Protein AF-A0A177CV56-F1 (afdb_mon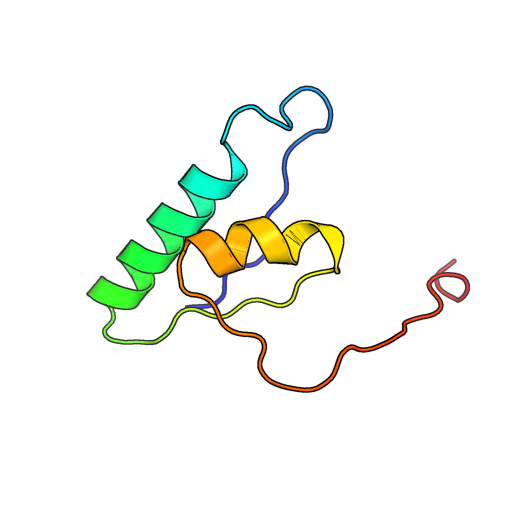omer)

pLDDT: mean 91.42, std 9.67, range [41.28, 98.44]

Sequence (68 aa):
WVLMHMVTHPAHRGKGAAGILVKWGIEQAERDGVPAYLEAGVMGRPIYERYGFIQVGELLEVDLKEGG

Structure (mmCIF, N/CA/C/O backbone):
data_AF-A0A177CV56-F1
#
_entry.id   AF-A0A177CV56-F1
#
loop_
_atom_site.group_PDB
_atom_site.id
_atom_site.type_symbol
_atom_site.label_atom_id
_atom_site.label_alt_id
_atom_site.label_comp_id
_atom_site.label_asym_id
_atom_site.label_entity_id
_atom_site.label_seq_id
_atom_site.pdbx_PDB_ins_code
_atom_site.Cartn_x
_atom_site.Cartn_y
_atom_site.Cartn_z
_atom_site.occupancy
_atom_site.B_iso_or_equiv
_atom_site.auth_seq_id
_atom_site.auth_comp_id
_atom_site.auth_asym_id
_atom_site.auth_at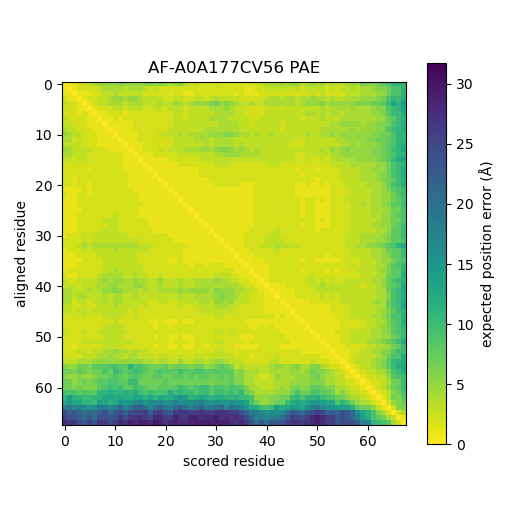om_id
_atom_site.pdbx_PDB_model_num
ATOM 1 N N . TRP A 1 1 ? -9.995 -3.105 3.451 1.00 96.06 1 TRP A N 1
ATOM 2 C CA . TRP A 1 1 ? -10.004 -3.046 1.977 1.00 96.06 1 TRP A CA 1
ATOM 3 C C . TRP A 1 1 ? -8.868 -3.878 1.410 1.00 96.06 1 TRP A C 1
ATOM 5 O O . TRP A 1 1 ? -7.761 -3.793 1.928 1.00 96.06 1 TRP A O 1
ATOM 15 N N . VAL A 1 2 ? -9.131 -4.683 0.380 1.00 95.88 2 VAL A N 1
ATOM 16 C CA . VAL A 1 2 ? -8.109 -5.530 -0.261 1.00 95.88 2 VAL A CA 1
ATOM 17 C C . VAL A 1 2 ? -7.779 -4.958 -1.631 1.00 95.88 2 VAL A C 1
ATOM 19 O O . VAL A 1 2 ? -8.678 -4.811 -2.458 1.00 95.88 2 VAL A O 1
ATOM 22 N N . LEU A 1 3 ? -6.510 -4.630 -1.884 1.00 95.88 3 LEU A N 1
ATOM 23 C CA . LEU A 1 3 ? -6.083 -4.123 -3.191 1.00 95.88 3 LEU A CA 1
ATOM 24 C C . LEU A 1 3 ? -5.678 -5.291 -4.091 1.00 95.88 3 LEU A C 1
ATOM 26 O O . LEU A 1 3 ? -4.519 -5.698 -4.126 1.00 95.88 3 LEU A O 1
ATOM 30 N N . MET A 1 4 ? -6.654 -5.846 -4.809 1.00 93.38 4 MET A N 1
ATOM 31 C CA . MET A 1 4 ? -6.436 -6.965 -5.729 1.00 93.38 4 MET A CA 1
ATOM 32 C C . MET A 1 4 ? -6.197 -6.501 -7.168 1.00 93.38 4 MET A C 1
ATOM 34 O O . MET A 1 4 ? -6.659 -5.441 -7.584 1.00 93.38 4 MET A O 1
ATOM 38 N N . HIS A 1 5 ? -5.483 -7.326 -7.940 1.00 89.06 5 HIS A N 1
ATOM 39 C CA . HIS A 1 5 ? -5.215 -7.113 -9.370 1.00 89.06 5 HIS A CA 1
ATOM 40 C C . HIS A 1 5 ? -4.523 -5.778 -9.700 1.00 89.06 5 HIS A C 1
ATOM 42 O O . HIS A 1 5 ? -4.770 -5.159 -10.735 1.00 89.06 5 HIS A O 1
ATOM 48 N N . MET A 1 6 ? -3.604 -5.352 -8.834 1.00 90.88 6 MET A N 1
ATOM 49 C CA . MET A 1 6 ? -2.797 -4.144 -9.008 1.00 90.88 6 MET A CA 1
ATOM 50 C C . MET A 1 6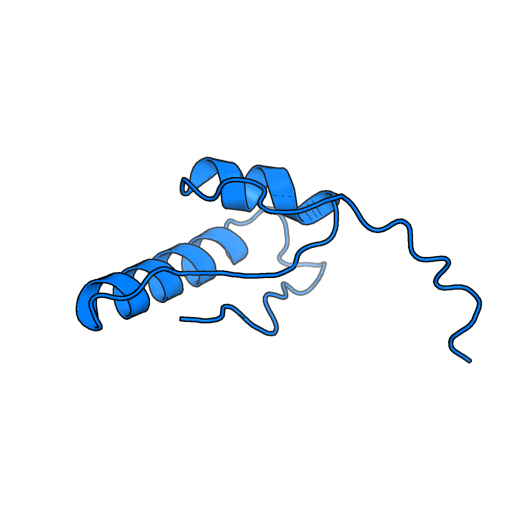 ? -1.744 -4.353 -10.104 1.00 90.88 6 MET A C 1
ATOM 52 O O . MET A 1 6 ? -0.603 -4.730 -9.836 1.00 90.88 6 MET A O 1
ATOM 56 N N . VAL A 1 7 ? -2.126 -4.123 -11.361 1.00 90.69 7 VAL A N 1
ATOM 57 C CA . VAL A 1 7 ? -1.259 -4.342 -12.525 1.00 90.69 7 VAL A CA 1
ATOM 58 C C . VAL A 1 7 ? -1.135 -3.094 -13.389 1.00 90.69 7 VAL A C 1
ATOM 60 O O . VAL A 1 7 ? -2.052 -2.293 -13.537 1.00 90.69 7 VAL A O 1
ATOM 63 N N . THR A 1 8 ? 0.038 -2.917 -13.990 1.00 91.12 8 THR A N 1
ATOM 64 C CA . THR A 1 8 ? 0.280 -1.878 -14.994 1.00 91.12 8 THR A CA 1
ATOM 65 C C . THR A 1 8 ? 0.927 -2.520 -16.207 1.00 91.12 8 THR A C 1
ATOM 67 O O . THR A 1 8 ? 1.954 -3.203 -16.088 1.00 91.12 8 THR A O 1
ATOM 70 N N . HIS A 1 9 ? 0.331 -2.278 -17.376 1.00 92.81 9 HIS A N 1
ATOM 71 C CA . HIS A 1 9 ? 0.858 -2.745 -18.652 1.00 92.81 9 HIS A CA 1
ATOM 72 C C . HIS A 1 9 ? 2.333 -2.318 -18.814 1.00 92.81 9 HIS A C 1
ATOM 74 O O . HIS A 1 9 ? 2.644 -1.158 -18.522 1.00 92.81 9 HIS A O 1
ATOM 80 N N . PRO A 1 10 ? 3.250 -3.195 -19.277 1.00 93.56 10 PRO A N 1
ATOM 81 C CA . PRO A 1 10 ? 4.688 -2.912 -19.316 1.00 93.56 10 PRO A CA 1
ATOM 82 C C . PRO A 1 10 ? 5.064 -1.564 -19.946 1.00 93.56 10 PRO A C 1
ATOM 84 O O . PRO A 1 10 ? 5.825 -0.808 -19.348 1.00 93.56 10 PRO A O 1
ATOM 87 N N . ALA A 1 11 ? 4.449 -1.207 -21.079 1.00 96.69 11 ALA A N 1
ATOM 88 C CA . ALA A 1 11 ? 4.685 0.062 -21.788 1.00 96.69 11 ALA A CA 1
ATOM 89 C C . ALA A 1 11 ? 4.271 1.336 -21.007 1.00 96.69 11 ALA A C 1
ATOM 91 O O . ALA A 1 11 ? 4.601 2.463 -21.394 1.00 96.69 11 ALA A O 1
ATOM 92 N N . HIS A 1 12 ? 3.538 1.175 -19.905 1.00 93.69 12 HIS A N 1
ATOM 93 C CA . HIS A 1 12 ? 3.033 2.263 -19.065 1.00 93.69 12 HIS A CA 1
ATOM 94 C C . HIS A 1 12 ? 3.629 2.257 -17.648 1.00 93.69 12 HIS A C 1
ATOM 96 O O . HIS A 1 12 ? 3.237 3.072 -16.811 1.00 93.69 12 HIS A O 1
ATOM 102 N N . ARG A 1 13 ? 4.592 1.371 -17.361 1.00 92.25 13 ARG A N 1
ATOM 103 C CA . ARG A 1 13 ? 5.316 1.354 -16.080 1.00 92.25 13 ARG A CA 1
ATOM 104 C C . ARG A 1 13 ? 6.218 2.585 -15.936 1.00 92.25 13 ARG A C 1
ATOM 106 O O . ARG A 1 13 ? 6.549 3.248 -16.913 1.00 92.25 13 ARG A O 1
ATOM 113 N N . GLY A 1 14 ? 6.583 2.912 -14.695 1.00 90.69 14 GLY A N 1
ATOM 114 C CA . GLY A 1 14 ? 7.439 4.067 -14.382 1.00 90.69 14 GLY A CA 1
ATOM 115 C C . GLY A 1 14 ? 6.756 5.435 -14.514 1.00 90.69 14 GLY A C 1
ATOM 116 O O . GLY A 1 14 ? 7.408 6.455 -14.334 1.00 90.69 14 GLY A O 1
ATOM 117 N N . LYS A 1 15 ? 5.445 5.470 -14.793 1.00 94.75 15 LYS A N 1
ATOM 118 C CA . LYS A 1 15 ? 4.659 6.702 -15.007 1.00 94.75 15 LYS A CA 1
ATOM 119 C C . LYS A 1 15 ? 3.685 7.023 -13.864 1.00 94.75 15 LYS A C 1
ATOM 121 O O . LYS A 1 15 ? 2.768 7.812 -14.036 1.00 94.75 15 LYS A O 1
ATOM 126 N N . GLY A 1 16 ? 3.839 6.372 -12.710 1.00 93.88 16 GLY A N 1
ATOM 127 C CA . GLY A 1 16 ? 3.037 6.650 -11.510 1.00 93.88 16 GLY A CA 1
ATOM 128 C C . GLY A 1 16 ? 1.667 5.962 -11.421 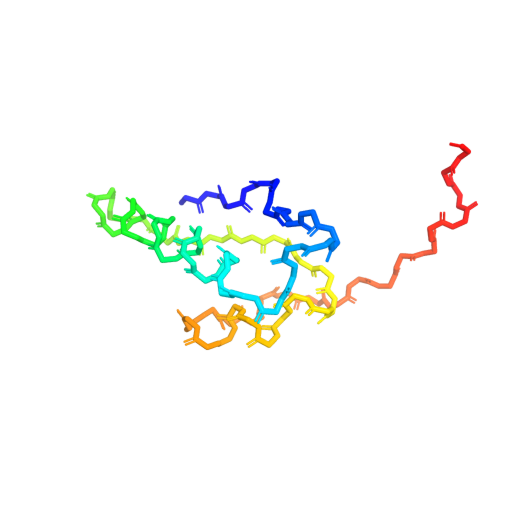1.00 93.88 16 GLY A C 1
ATOM 129 O O . GLY A 1 16 ? 1.012 6.094 -10.393 1.00 93.88 16 GLY A O 1
ATOM 130 N N . ALA A 1 17 ? 1.250 5.177 -12.423 1.00 94.88 17 ALA A N 1
ATOM 131 C CA . ALA A 1 17 ? -0.066 4.519 -12.441 1.00 94.88 17 ALA A CA 1
ATOM 132 C C . ALA A 1 17 ? -0.362 3.676 -11.183 1.00 94.88 17 ALA A C 1
ATOM 134 O O . ALA A 1 17 ? -1.439 3.789 -10.605 1.00 94.88 17 ALA A O 1
ATOM 135 N N . ALA A 1 18 ? 0.612 2.890 -10.709 1.00 93.62 18 ALA A N 1
ATOM 136 C CA . ALA A 1 18 ? 0.460 2.090 -9.492 1.00 93.62 18 ALA A CA 1
ATOM 137 C C . ALA A 1 18 ? 0.146 2.953 -8.257 1.00 93.62 18 ALA A C 1
ATOM 139 O O . ALA A 1 18 ? -0.722 2.602 -7.465 1.00 93.62 18 ALA A O 1
ATOM 140 N N . GLY A 1 19 ? 0.800 4.110 -8.122 1.00 95.06 19 GLY A N 1
ATOM 141 C CA . GLY A 1 19 ? 0.574 5.021 -7.001 1.00 95.06 19 GLY A CA 1
ATOM 142 C C . GLY A 1 19 ? -0.824 5.641 -7.000 1.00 95.06 19 GLY A C 1
ATOM 143 O O . GLY A 1 19 ? -1.413 5.824 -5.938 1.00 95.06 19 GLY A O 1
ATOM 144 N N . ILE A 1 20 ? -1.386 5.905 -8.184 1.00 95.38 20 ILE A N 1
ATOM 145 C CA . ILE A 1 20 ? -2.765 6.398 -8.323 1.00 95.38 20 ILE A CA 1
ATOM 146 C C . ILE A 1 20 ? -3.754 5.355 -7.788 1.00 95.38 20 ILE A C 1
ATOM 148 O O . ILE A 1 20 ? -4.629 5.694 -6.995 1.00 95.38 20 ILE A O 1
ATOM 152 N N . LEU A 1 21 ? -3.582 4.088 -8.177 1.00 95.50 21 LEU A N 1
ATOM 153 C CA . LEU A 1 21 ? -4.449 2.997 -7.725 1.00 95.50 21 LEU A CA 1
ATOM 154 C C . LEU A 1 21 ? -4.324 2.753 -6.213 1.00 95.50 21 LEU A C 1
ATOM 156 O O . LEU A 1 21 ? -5.336 2.597 -5.534 1.00 95.50 21 LEU A O 1
ATOM 160 N N . VAL A 1 22 ? -3.097 2.762 -5.675 1.00 96.69 22 VAL A N 1
ATOM 161 C CA . VAL A 1 22 ? -2.855 2.573 -4.233 1.00 96.69 22 VAL A CA 1
ATOM 162 C C . VAL A 1 22 ? -3.511 3.688 -3.427 1.00 96.69 22 VAL A C 1
ATOM 164 O O . VAL A 1 22 ? -4.229 3.404 -2.470 1.00 96.69 22 VAL A O 1
ATOM 167 N N . LYS A 1 23 ? -3.315 4.946 -3.839 1.00 97.12 23 LYS A N 1
ATOM 168 C CA . LYS A 1 23 ? -3.925 6.098 -3.173 1.00 97.12 23 LYS A CA 1
ATOM 169 C C . LYS A 1 23 ? -5.447 5.983 -3.153 1.00 97.12 23 LYS A C 1
ATOM 171 O O . LYS A 1 23 ? -6.045 6.119 -2.093 1.00 97.12 23 LYS A O 1
ATOM 176 N N . TRP A 1 24 ? -6.060 5.680 -4.297 1.00 96.81 24 TRP A N 1
ATOM 177 C CA . TRP A 1 24 ? -7.509 5.497 -4.368 1.00 96.81 24 TRP A CA 1
ATOM 178 C C . TRP A 1 24 ? -7.994 4.399 -3.410 1.00 96.81 24 TRP A C 1
ATOM 180 O O . TRP A 1 24 ? -8.989 4.592 -2.718 1.00 96.81 24 TRP A O 1
ATOM 190 N N . GLY A 1 25 ? -7.275 3.277 -3.330 1.00 97.38 25 GLY A N 1
ATOM 191 C CA . GLY A 1 25 ? -7.604 2.174 -2.430 1.00 97.38 25 GLY A CA 1
ATOM 192 C C . GLY A 1 25 ? -7.507 2.534 -0.945 1.00 97.38 25 GLY A C 1
ATOM 193 O O . GLY A 1 25 ? -8.380 2.148 -0.169 1.00 97.38 25 GLY A O 1
ATOM 194 N N . ILE A 1 26 ? -6.486 3.304 -0.555 1.00 97.94 26 ILE A N 1
ATOM 195 C CA . ILE A 1 26 ? -6.362 3.852 0.807 1.00 97.94 26 ILE A CA 1
ATOM 196 C C . ILE A 1 26 ? -7.549 4.761 1.116 1.00 97.94 26 ILE A C 1
ATOM 198 O O . ILE A 1 26 ? -8.172 4.596 2.157 1.00 97.94 26 ILE A O 1
ATOM 202 N N . GLU A 1 27 ? -7.919 5.656 0.197 1.00 98.25 27 GLU A N 1
ATOM 203 C CA . GLU A 1 27 ? -9.060 6.551 0.404 1.00 98.25 27 GLU A CA 1
ATOM 204 C C . GLU A 1 27 ? -10.377 5.781 0.601 1.00 98.25 27 GLU A C 1
ATOM 206 O O . GLU A 1 27 ? -11.227 6.217 1.373 1.00 98.25 27 GLU A O 1
ATOM 211 N N . GLN A 1 28 ? -10.577 4.640 -0.076 1.00 98.31 28 GLN A N 1
ATOM 212 C CA . GLN A 1 28 ? -11.745 3.789 0.197 1.00 98.31 28 GLN A CA 1
ATOM 213 C C . GLN A 1 28 ? -11.667 3.152 1.589 1.00 98.31 28 GLN A C 1
ATOM 215 O O . GLN A 1 28 ? -12.645 3.162 2.329 1.00 98.31 28 GLN A O 1
ATOM 220 N N . ALA A 1 29 ? -10.494 2.639 1.965 1.00 98.31 29 ALA A N 1
ATOM 221 C CA . ALA A 1 29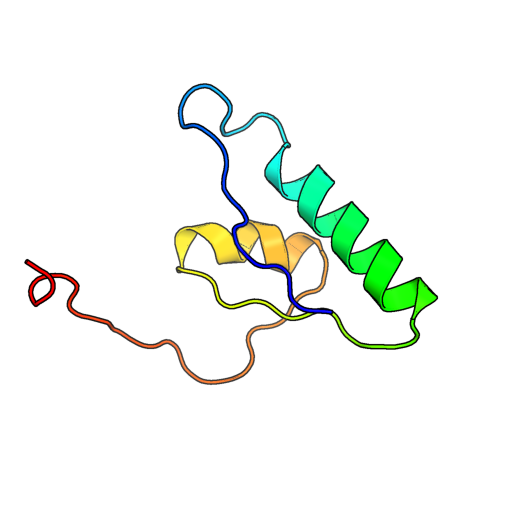 ? -10.267 2.032 3.272 1.00 98.31 29 ALA A CA 1
ATOM 222 C C . ALA A 1 29 ? -10.535 3.024 4.420 1.00 98.31 29 ALA A C 1
ATOM 224 O O . ALA A 1 29 ? -11.225 2.687 5.382 1.00 98.31 29 ALA A O 1
ATOM 225 N N . GLU A 1 30 ? -10.056 4.263 4.276 1.00 98.25 30 GLU A N 1
ATOM 226 C CA . GLU A 1 30 ? -10.285 5.360 5.221 1.00 98.25 30 GLU A CA 1
ATOM 227 C C . GLU A 1 30 ? -11.770 5.712 5.349 1.00 98.25 30 GLU A C 1
ATOM 229 O O . GLU A 1 30 ? -12.264 5.848 6.468 1.00 98.25 30 GLU A O 1
ATOM 234 N N . ARG A 1 31 ? -12.497 5.820 4.227 1.00 98.44 31 ARG A N 1
ATOM 235 C CA . ARG A 1 31 ? -13.949 6.089 4.231 1.00 98.44 31 ARG A CA 1
ATOM 236 C C . ARG A 1 31 ? -14.732 5.006 4.968 1.00 98.44 31 ARG A C 1
ATOM 238 O O . ARG A 1 31 ? -15.663 5.329 5.701 1.00 98.44 31 ARG A O 1
ATOM 245 N N . ASP A 1 32 ? -14.326 3.754 4.801 1.00 98.31 32 ASP A N 1
ATOM 246 C CA . ASP A 1 32 ? -14.978 2.601 5.420 1.00 98.31 32 ASP A CA 1
ATOM 247 C C . ASP A 1 32 ? -14.488 2.337 6.859 1.00 98.31 32 ASP A C 1
ATOM 249 O O . ASP A 1 32 ? -15.004 1.445 7.534 1.00 98.31 32 ASP A O 1
ATOM 253 N N . GLY A 1 33 ? -13.495 3.089 7.350 1.00 98.12 33 GLY A N 1
ATOM 254 C CA . GLY A 1 33 ? -12.934 2.924 8.694 1.00 98.12 33 GLY A CA 1
ATOM 255 C C . GLY A 1 33 ? -12.180 1.604 8.896 1.00 98.12 33 GLY A C 1
ATOM 256 O O . GLY A 1 33 ? -12.127 1.090 10.014 1.00 98.12 33 GLY A O 1
ATOM 257 N N . VAL A 1 34 ? -11.606 1.035 7.831 1.00 98.19 34 VAL A N 1
ATOM 258 C CA . VAL A 1 34 ? -10.897 -0.257 7.849 1.00 98.19 34 VAL A CA 1
ATOM 259 C C . VAL A 1 34 ? -9.475 -0.123 7.294 1.00 98.19 34 VAL A C 1
ATOM 261 O O . VAL A 1 34 ? -9.220 0.743 6.462 1.00 98.19 34 VAL A O 1
ATOM 264 N N . PRO A 1 35 ? -8.524 -0.995 7.674 1.00 96.81 35 PRO A N 1
ATOM 265 C CA . PRO A 1 35 ? -7.190 -0.981 7.079 1.00 96.81 35 PRO A CA 1
ATOM 266 C C . PRO A 1 35 ? -7.205 -1.428 5.608 1.00 96.81 35 PRO A C 1
ATOM 268 O O . PRO A 1 35 ? -8.061 -2.213 5.179 1.00 96.81 35 PRO A O 1
ATOM 271 N N . ALA A 1 36 ? -6.220 -0.967 4.838 1.00 97.62 36 ALA A N 1
ATOM 272 C CA . ALA A 1 36 ? -5.905 -1.499 3.516 1.00 97.62 36 ALA A CA 1
ATOM 273 C C . ALA A 1 36 ? -4.851 -2.613 3.629 1.00 97.62 36 ALA A C 1
ATOM 275 O O . ALA A 1 36 ? -3.885 -2.476 4.376 1.00 97.62 36 ALA A O 1
ATOM 276 N N . TYR A 1 37 ? -5.012 -3.696 2.868 1.00 96.31 37 TYR A N 1
ATOM 277 C CA . TYR A 1 37 ? -4.021 -4.770 2.774 1.00 96.31 37 TYR A C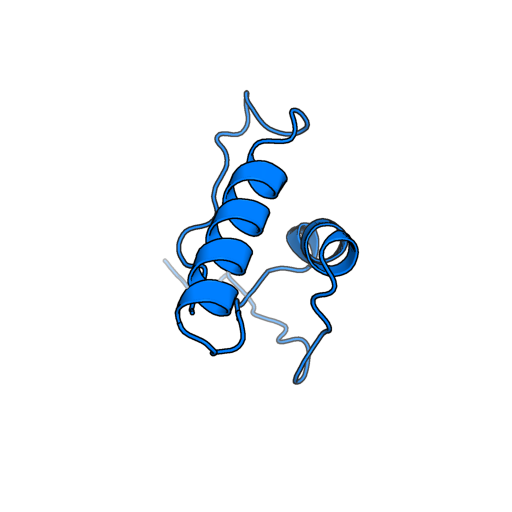A 1
ATOM 278 C C . TYR A 1 37 ? -3.871 -5.257 1.329 1.00 96.31 37 TYR A C 1
ATOM 280 O O . TYR A 1 37 ? -4.775 -5.101 0.501 1.00 96.31 37 TYR A O 1
ATOM 288 N N . LEU A 1 38 ? -2.711 -5.840 1.036 1.00 95.25 38 LEU A N 1
ATOM 289 C CA . LEU A 1 38 ? -2.426 -6.543 -0.208 1.00 95.25 38 LEU A CA 1
ATOM 290 C C . LEU A 1 38 ? -1.315 -7.569 0.003 1.00 95.25 38 LEU A C 1
ATOM 292 O O . LEU A 1 38 ? -0.510 -7.447 0.926 1.00 95.25 38 LEU A O 1
ATOM 296 N N . GLU A 1 39 ? -1.245 -8.523 -0.913 1.00 92.88 39 GLU A N 1
ATOM 297 C CA . GLU A 1 39 ? -0.086 -9.385 -1.106 1.00 92.88 39 GLU A CA 1
ATOM 298 C C . GLU A 1 39 ? 0.692 -8.894 -2.324 1.00 92.88 39 GLU A C 1
ATOM 300 O O . GLU A 1 39 ? 0.116 -8.490 -3.339 1.00 92.88 39 GLU A O 1
ATOM 305 N N . ALA A 1 40 ? 2.018 -8.898 -2.226 1.00 89.81 40 ALA A N 1
ATOM 306 C CA . ALA A 1 40 ? 2.873 -8.406 -3.288 1.00 89.81 40 ALA A CA 1
ATOM 307 C C . ALA A 1 40 ? 4.160 -9.203 -3.402 1.00 89.81 40 ALA A C 1
ATOM 309 O O . ALA A 1 40 ? 4.799 -9.535 -2.408 1.00 89.81 40 ALA A O 1
ATOM 310 N N . GLY A 1 41 ? 4.598 -9.400 -4.644 1.00 89.75 41 GLY A N 1
ATOM 311 C CA . GLY A 1 41 ? 5.973 -9.793 -4.909 1.00 89.75 41 GLY A CA 1
ATOM 312 C C . GLY A 1 41 ? 6.958 -8.685 -4.524 1.00 89.75 41 GLY A C 1
ATOM 313 O O . GLY A 1 41 ? 6.615 -7.497 -4.492 1.00 89.75 41 GLY A O 1
ATOM 314 N N . VAL A 1 42 ? 8.218 -9.076 -4.318 1.00 88.62 42 VAL A N 1
ATOM 315 C CA . VAL A 1 42 ? 9.323 -8.203 -3.873 1.00 88.62 42 VAL A CA 1
ATOM 316 C C . VAL A 1 42 ? 9.427 -6.906 -4.688 1.00 88.62 42 VAL A C 1
ATOM 318 O O . VAL A 1 42 ? 9.660 -5.837 -4.132 1.00 88.62 42 VAL A O 1
ATOM 321 N N . MET A 1 43 ? 9.174 -6.969 -5.999 1.00 88.25 43 MET A N 1
ATOM 322 C CA . MET A 1 43 ? 9.243 -5.809 -6.898 1.00 88.25 43 MET A CA 1
ATOM 323 C C . MET A 1 43 ? 8.229 -4.698 -6.578 1.00 88.25 43 MET A C 1
ATOM 325 O O . MET A 1 43 ? 8.479 -3.537 -6.900 1.00 88.25 43 MET A O 1
ATOM 329 N N . GLY A 1 44 ? 7.081 -5.029 -5.979 1.00 88.69 44 GLY A N 1
ATOM 330 C CA . GLY A 1 44 ? 6.043 -4.053 -5.630 1.00 88.69 44 GLY A CA 1
ATOM 331 C C . GLY A 1 44 ? 6.281 -3.363 -4.286 1.00 88.69 44 GLY A C 1
ATOM 332 O O . GLY A 1 44 ? 5.815 -2.242 -4.083 1.00 88.69 44 GLY A O 1
ATOM 333 N N . ARG A 1 45 ? 7.043 -3.997 -3.387 1.00 92.00 45 ARG A N 1
ATOM 334 C CA . ARG A 1 45 ? 7.250 -3.550 -2.003 1.00 92.00 45 ARG A CA 1
ATOM 335 C C . ARG A 1 45 ? 7.677 -2.077 -1.873 1.00 92.00 45 ARG A C 1
ATOM 337 O O . ARG A 1 45 ? 7.007 -1.363 -1.127 1.00 92.00 45 ARG A O 1
ATOM 344 N N . PRO A 1 46 ? 8.666 -1.560 -2.634 1.00 93.25 46 PRO A N 1
ATOM 345 C CA . PRO A 1 46 ? 9.087 -0.163 -2.500 1.00 93.25 46 PRO A CA 1
ATOM 346 C C . PRO A 1 46 ? 8.000 0.852 -2.871 1.00 93.25 46 PRO A C 1
ATOM 348 O O . PRO A 1 46 ? 8.089 2.016 -2.490 1.00 93.25 46 PRO A O 1
ATOM 351 N N . ILE A 1 47 ? 6.996 0.451 -3.657 1.00 93.69 47 ILE A N 1
ATOM 352 C CA . ILE A 1 47 ? 5.853 1.311 -3.974 1.00 93.69 47 ILE A CA 1
ATOM 353 C C . ILE A 1 47 ? 4.957 1.399 -2.744 1.00 93.69 47 ILE A C 1
ATOM 355 O O . ILE A 1 47 ? 4.645 2.502 -2.313 1.00 93.69 47 ILE A O 1
ATOM 359 N N . TYR A 1 48 ? 4.580 0.261 -2.163 1.00 95.31 48 TYR A N 1
ATOM 360 C CA . TYR A 1 48 ? 3.647 0.214 -1.037 1.00 95.31 48 TYR A CA 1
ATOM 361 C C . TYR A 1 48 ? 4.225 0.852 0.233 1.00 95.31 48 TYR A C 1
ATOM 363 O O . TYR A 1 48 ? 3.519 1.602 0.905 1.00 95.31 48 TYR A O 1
ATOM 371 N N . GLU A 1 49 ? 5.519 0.670 0.509 1.00 95.62 49 GLU A N 1
ATOM 372 C CA . GLU A 1 49 ? 6.196 1.316 1.647 1.00 95.62 49 GLU A CA 1
ATOM 373 C C . GLU A 1 49 ? 6.122 2.852 1.577 1.00 95.62 49 GLU A C 1
ATOM 375 O O . GLU A 1 49 ? 5.932 3.512 2.597 1.00 95.62 49 GLU A O 1
ATOM 380 N N . ARG A 1 50 ? 6.171 3.446 0.372 1.00 95.88 50 ARG A N 1
ATOM 381 C CA . ARG A 1 50 ? 6.009 4.907 0.193 1.00 95.88 50 ARG A CA 1
ATOM 382 C C . ARG A 1 50 ? 4.623 5.417 0.587 1.00 95.88 50 ARG A C 1
ATOM 384 O O . ARG A 1 50 ? 4.476 6.610 0.828 1.00 95.88 50 ARG A O 1
ATOM 391 N N . TYR A 1 51 ? 3.626 4.537 0.626 1.00 96.31 51 TYR A N 1
ATOM 392 C CA . TYR A 1 51 ? 2.256 4.847 1.034 1.00 96.31 51 TYR A CA 1
ATOM 393 C C . TYR A 1 51 ? 1.951 4.396 2.471 1.00 96.31 51 TYR A C 1
ATOM 395 O O . TYR A 1 51 ? 0.793 4.393 2.874 1.00 96.31 51 TYR A O 1
ATOM 403 N N . GLY A 1 52 ? 2.973 4.027 3.252 1.00 96.56 52 GLY A N 1
ATOM 404 C CA . GLY A 1 52 ? 2.818 3.669 4.663 1.00 96.56 52 GLY A CA 1
ATOM 405 C C . GLY A 1 52 ? 2.406 2.220 4.916 1.00 96.56 52 GLY A C 1
ATOM 406 O O . GLY A 1 52 ? 2.143 1.864 6.063 1.00 96.56 52 GLY A O 1
ATOM 407 N N . PHE A 1 53 ? 2.375 1.368 3.886 1.00 96.81 53 PHE A N 1
ATOM 408 C CA . PHE A 1 53 ? 2.244 -0.068 4.112 1.00 96.81 53 PHE A CA 1
ATOM 409 C C . PHE A 1 53 ? 3.504 -0.606 4.786 1.00 96.81 53 PHE A C 1
ATOM 411 O O . PHE A 1 53 ? 4.625 -0.224 4.448 1.00 96.81 53 PHE A O 1
ATOM 418 N N . ILE A 1 54 ? 3.303 -1.548 5.699 1.00 95.62 54 ILE A N 1
ATOM 419 C CA . ILE A 1 54 ? 4.369 -2.292 6.361 1.00 95.62 54 ILE A CA 1
AT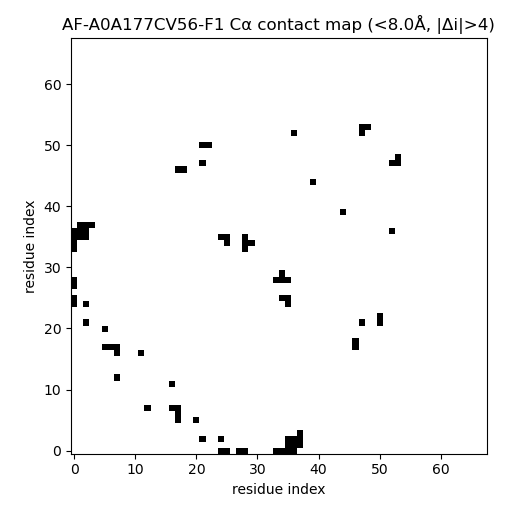OM 420 C C . ILE A 1 54 ? 4.245 -3.769 6.002 1.00 95.62 54 ILE A C 1
ATOM 422 O O . ILE A 1 54 ? 3.140 -4.276 5.806 1.00 95.62 54 ILE A O 1
ATOM 426 N N . GLN A 1 55 ? 5.379 -4.464 5.913 1.00 93.69 55 GLN A N 1
ATOM 427 C CA . GLN A 1 55 ? 5.367 -5.916 5.771 1.00 93.69 55 GLN A CA 1
ATOM 428 C C . GLN A 1 55 ? 4.741 -6.528 7.026 1.00 93.69 55 GLN A C 1
ATOM 430 O O . GLN A 1 55 ? 5.173 -6.249 8.144 1.00 93.69 55 GLN A O 1
ATOM 435 N N . VAL A 1 56 ? 3.754 -7.392 6.818 1.00 92.69 56 VAL A N 1
ATOM 436 C CA . VAL A 1 56 ? 3.171 -8.240 7.857 1.00 92.69 56 VAL A CA 1
ATOM 437 C C . VAL A 1 56 ? 3.343 -9.687 7.405 1.00 92.69 56 VAL A C 1
ATOM 439 O O . VAL A 1 56 ? 3.144 -9.990 6.230 1.00 92.69 56 VAL A O 1
ATOM 442 N N . GLY A 1 57 ? 3.754 -10.56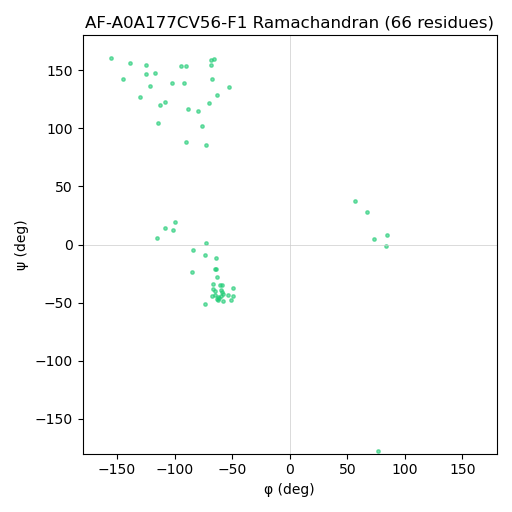6 8.317 1.00 88.69 57 GLY A N 1
ATOM 443 C CA . GLY A 1 57 ? 4.081 -11.956 7.994 1.00 88.69 57 GLY A CA 1
ATOM 444 C C . GLY A 1 57 ? 5.442 -12.131 7.312 1.00 88.69 57 GLY A C 1
ATOM 445 O O . GLY A 1 57 ? 6.204 -11.178 7.134 1.00 88.69 57 GLY A O 1
ATOM 446 N N . GLU A 1 58 ? 5.748 -13.377 6.963 1.00 87.94 58 GLU A N 1
ATOM 447 C CA . GLU 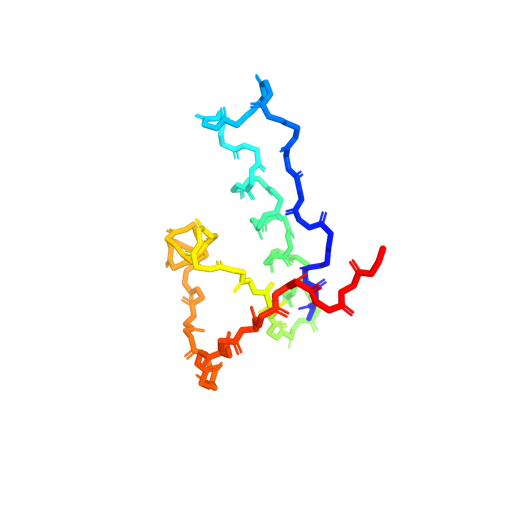A 1 58 ? 7.030 -13.777 6.379 1.00 87.94 58 GLU A CA 1
ATOM 448 C C . GLU A 1 58 ? 7.019 -13.695 4.849 1.00 87.94 58 GLU A C 1
ATOM 450 O O . GLU A 1 58 ? 5.976 -13.807 4.203 1.00 87.94 58 GLU A O 1
ATOM 455 N N . LEU A 1 59 ? 8.202 -13.495 4.260 1.00 86.81 59 LEU A N 1
ATOM 456 C CA . LEU A 1 59 ? 8.373 -13.593 2.816 1.00 86.81 59 LEU A CA 1
ATOM 457 C C . LEU A 1 59 ? 8.234 -15.063 2.404 1.00 86.81 59 LEU A C 1
ATOM 459 O O . LEU A 1 59 ? 9.002 -15.907 2.856 1.00 86.81 59 LEU A O 1
ATOM 463 N N . LEU A 1 60 ? 7.286 -15.351 1.517 1.00 88.81 60 LEU A N 1
ATOM 464 C CA . LEU A 1 60 ? 7.130 -16.677 0.935 1.00 88.81 60 LEU A CA 1
ATOM 465 C C . LEU A 1 60 ? 8.001 -16.785 -0.318 1.00 88.81 60 LEU A C 1
ATOM 467 O O . LEU A 1 60 ? 7.777 -16.079 -1.305 1.00 88.81 60 LEU A O 1
ATOM 471 N N . GLU A 1 61 ? 8.987 -17.675 -0.286 1.00 87.19 61 GLU A N 1
ATOM 472 C CA . GLU A 1 61 ? 9.672 -18.119 -1.496 1.00 87.19 61 GLU A CA 1
ATOM 473 C C . GLU A 1 61 ? 8.800 -19.165 -2.189 1.00 87.19 61 GLU A C 1
ATOM 475 O O . GLU A 1 61 ? 8.536 -20.237 -1.649 1.00 87.19 61 GLU A O 1
ATOM 480 N N . VAL A 1 62 ? 8.319 -18.827 -3.382 1.00 83.06 62 VAL A N 1
ATOM 481 C CA . VAL A 1 62 ? 7.479 -19.713 -4.188 1.00 83.06 62 VAL A CA 1
ATOM 482 C C . VAL A 1 62 ? 8.266 -20.105 -5.429 1.00 83.06 62 VAL A C 1
ATOM 484 O O . VAL A 1 62 ? 8.638 -19.237 -6.224 1.00 83.06 62 VAL A O 1
ATOM 487 N N . ASP A 1 63 ? 8.507 -21.404 -5.616 1.00 83.75 63 ASP A N 1
ATOM 488 C CA . ASP A 1 63 ? 9.007 -21.908 -6.893 1.00 83.75 63 ASP A CA 1
ATOM 489 C C . ASP A 1 63 ? 7.852 -21.931 -7.899 1.00 83.75 63 ASP A C 1
ATOM 491 O O . ASP A 1 63 ? 6.978 -22.794 -7.880 1.00 83.75 63 ASP A O 1
ATOM 495 N N . LEU A 1 64 ? 7.830 -20.931 -8.780 1.00 75.00 64 LEU A N 1
ATOM 496 C CA . LEU A 1 64 ? 6.790 -20.780 -9.798 1.00 75.00 64 LEU A CA 1
ATOM 497 C C . LEU A 1 64 ? 6.907 -21.810 -10.936 1.00 75.00 64 LEU A C 1
ATOM 499 O O . LEU A 1 64 ? 6.107 -21.764 -11.868 1.00 75.00 64 LEU A O 1
ATOM 503 N N . LYS A 1 65 ? 7.881 -22.731 -10.894 1.00 76.88 65 LYS A N 1
ATOM 504 C CA . LYS A 1 65 ? 8.063 -23.768 -11.924 1.00 76.88 65 LYS A CA 1
ATOM 505 C C . LYS A 1 65 ? 7.030 -24.897 -11.876 1.00 76.88 65 LYS A C 1
ATOM 507 O O . LYS A 1 65 ? 6.986 -25.682 -12.817 1.00 76.88 65 LYS A O 1
ATOM 512 N N . GLU A 1 66 ? 6.189 -24.973 -10.845 1.00 57.53 66 GLU A N 1
ATOM 513 C CA . GLU A 1 66 ? 5.171 -26.031 -10.707 1.00 57.53 66 GLU A CA 1
ATOM 514 C C . GLU A 1 66 ? 3.747 -25.614 -11.129 1.00 57.53 66 GLU A C 1
ATOM 516 O O . GLU A 1 66 ? 2.768 -26.268 -10.775 1.00 57.53 66 GLU A O 1
ATOM 521 N N . GLY A 1 67 ? 3.604 -24.550 -11.924 1.00 60.09 67 GLY A N 1
ATOM 522 C CA . GLY A 1 67 ? 2.349 -24.209 -12.602 1.00 60.09 67 GLY A CA 1
ATOM 523 C C . GLY A 1 67 ? 2.510 -24.339 -14.113 1.00 60.09 67 GLY A C 1
ATOM 524 O O . GLY A 1 67 ? 3.177 -23.499 -14.711 1.00 60.09 67 GLY A O 1
ATOM 525 N N . GLY A 1 68 ? 1.952 -25.406 -14.694 1.00 41.28 68 GLY A N 1
ATOM 526 C CA . GLY A 1 68 ? 1.967 -25.678 -16.140 1.00 41.28 68 GLY A CA 1
ATOM 527 C C . GLY A 1 68 ? 1.308 -24.607 -17.004 1.00 41.28 68 GLY A C 1
ATOM 528 O O . GLY A 1 68 ? 0.446 -23.859 -16.489 1.00 41.28 68 GLY A O 1
#

Foldseek 3Di:
DELPPQDDDPVCPPVCSSVVSLVVQCVVCVVVVHDYDYDDDPVCVVSVVVVVDDDDDDDDDDDPPPDD

Secondary structure (DSSP, 8-state):
-B-------GGGTTSSHHHHHHHHHHHHHHHTT---B----GGGHHHHHTTT----SPPP---GGG--

Organism: NCBI:txid1460663

Solvent-accessible surface area (backbone atoms only — not comparable to full-atom values): 4619 Å² total; per-residue (Å²): 69,74,63,71,87,87,76,69,62,78,97,56,56,97,69,56,60,67,58,56,53,51,51,54,48,44,54,51,9,60,75,71,72,42,68,65,47,71,86,75,60,79,89,50,46,72,61,44,45,75,74,71,52,72,93,76,84,79,88,81,87,75,79,73,85,80,63,133

Nearest PDB structures (foldseek):
  3mgd-assembly2_B  TM=7.457E-01  e=3.877E-03  Clostridium acetobutylicum
  8a9o-assembly1_A  TM=7.929E-01  e=4.814E-02  Acinetobacter baumannii
  3fyn-assembly1_A-2  TM=7.062E-01  e=6.705E-02  uncultured bacterium
  7daj-assembly1_B  TM=8.191E-01  e=1.812E-01  Oryza sativa Japonica Group

Radius of gyration: 13.49 Å; Cα contacts (8 Å, |Δi|>4): 41; chains: 1; bounding box: 25×33×30 Å

Mean predicted aligned error: 4.39 Å

InterPro domains:
  IPR000182 GNAT domain [PF13673] (3-61)
  IPR000182 GNAT domain [PS51186] (1-68)
  IPR016181 Acyl-CoA N-acyltransferase [SSF55729] (2-61)
  IPR052523 Trichothecene Biosynthesis Acetyltransferases [PTHR42791] (1-66)